Protein AF-A0A925E3S4-F1 (afdb_monomer_lite)

Sequence (94 aa):
VMTLVLAMNEASQTENRSNRAQLPFWLISGGILVGGFGLAGAGLVQTYLERIVGVGYLETQTYIQPLYAVWTLGLAALLLGAAGYALTQVFRRT

Foldseek 3Di:
DVVVVVVVVVVVVVVVVVVLLVQLVCLQVQLCVQLVCLVVVLVVQLCCCCPPVNHDPVVSCVVSVVSVVSNVSSVVSNVVSVVSVVVVVVVVVD

Structure (mmCIF, N/CA/C/O backbone):
data_AF-A0A925E3S4-F1
#
_entry.id   AF-A0A925E3S4-F1
#
loop_
_atom_site.group_PDB
_atom_site.id
_atom_site.type_symbol
_atom_site.label_atom_id
_atom_site.label_alt_id
_atom_site.label_comp_id
_atom_site.label_asym_id
_atom_site.label_entity_id
_atom_site.label_seq_id
_atom_site.pdbx_PDB_ins_code
_atom_site.Cartn_x
_atom_site.Cartn_y
_atom_site.Cartn_z
_atom_site.occupancy
_atom_site.B_iso_or_equiv
_atom_site.auth_seq_id
_atom_site.auth_comp_id
_atom_site.auth_asym_id
_atom_site.auth_atom_id
_atom_site.pdbx_PDB_model_num
ATOM 1 N N . VAL A 1 1 ? 41.283 -13.038 -23.539 1.00 74.75 1 VAL A N 1
ATOM 2 C CA . VAL A 1 1 ? 40.963 -11.855 -22.699 1.00 74.75 1 VAL A CA 1
ATOM 3 C C . VAL A 1 1 ? 39.794 -11.063 -23.281 1.00 74.75 1 VAL A C 1
ATOM 5 O O . VAL A 1 1 ? 38.776 -10.987 -22.615 1.00 74.75 1 VAL A O 1
ATOM 8 N N . MET A 1 2 ? 39.864 -10.582 -24.531 1.00 82.00 2 MET A N 1
ATOM 9 C CA . MET A 1 2 ? 38.762 -9.841 -25.185 1.00 82.00 2 MET A CA 1
ATOM 10 C C . MET A 1 2 ? 37.414 -10.598 -25.203 1.00 82.00 2 MET A C 1
ATOM 12 O O . MET A 1 2 ? 36.386 -10.042 -24.840 1.00 82.00 2 MET A O 1
ATOM 16 N N . THR A 1 3 ? 37.419 -11.888 -25.550 1.00 86.25 3 THR A N 1
ATOM 17 C CA . THR A 1 3 ? 36.218 -12.749 -25.584 1.00 86.25 3 THR A CA 1
ATOM 18 C C . THR A 1 3 ? 35.584 -12.956 -24.209 1.00 86.25 3 THR A C 1
ATOM 20 O O . THR A 1 3 ? 34.366 -13.026 -24.096 1.00 86.25 3 THR A O 1
ATOM 23 N N . LEU A 1 4 ? 36.403 -13.010 -23.155 1.00 84.94 4 LEU A N 1
ATOM 24 C CA . LEU A 1 4 ? 35.934 -13.127 -21.773 1.00 84.94 4 LEU A CA 1
ATOM 25 C C . LEU A 1 4 ? 35.243 -11.831 -21.325 1.00 84.94 4 LEU A C 1
ATOM 27 O O . LEU A 1 4 ? 34.172 -11.880 -20.736 1.00 84.94 4 LEU A O 1
ATOM 31 N N . VAL A 1 5 ? 35.828 -10.675 -21.655 1.00 85.44 5 VAL A N 1
ATOM 32 C CA . VAL A 1 5 ? 35.253 -9.356 -21.341 1.00 85.44 5 VAL A CA 1
ATOM 33 C C . VAL A 1 5 ? 33.901 -9.165 -22.032 1.00 85.44 5 VAL A C 1
ATOM 35 O O . VAL A 1 5 ? 32.960 -8.687 -21.405 1.00 85.44 5 VAL A O 1
ATOM 38 N N . LEU A 1 6 ? 33.778 -9.582 -23.296 1.00 85.38 6 LEU A N 1
ATOM 39 C CA . LEU A 1 6 ? 32.509 -9.528 -24.028 1.00 85.38 6 LEU A CA 1
ATOM 40 C C . LEU A 1 6 ? 31.445 -10.433 -23.395 1.00 85.38 6 LEU A C 1
ATOM 42 O O . LEU A 1 6 ? 30.345 -9.962 -23.120 1.00 85.38 6 LEU A O 1
ATOM 46 N N . ALA A 1 7 ? 31.795 -11.680 -23.069 1.00 84.94 7 ALA A N 1
ATOM 47 C CA . ALA A 1 7 ? 30.877 -12.609 -22.410 1.00 84.94 7 ALA A CA 1
ATOM 48 C C . ALA A 1 7 ? 30.405 -12.094 -21.034 1.00 84.94 7 ALA A C 1
ATOM 50 O O . ALA A 1 7 ? 29.227 -12.199 -20.695 1.00 84.94 7 ALA A O 1
ATOM 51 N N . MET A 1 8 ? 31.300 -11.481 -20.250 1.00 83.56 8 MET A N 1
ATOM 52 C CA . MET A 1 8 ? 30.946 -10.854 -18.969 1.00 83.56 8 MET A CA 1
ATOM 53 C C . MET A 1 8 ? 30.020 -9.642 -19.153 1.00 83.56 8 MET A C 1
ATOM 55 O O . MET A 1 8 ? 29.079 -9.455 -18.380 1.00 83.56 8 MET A O 1
ATOM 59 N N . ASN A 1 9 ? 30.253 -8.832 -20.190 1.00 85.94 9 ASN A N 1
ATOM 60 C CA . ASN A 1 9 ? 29.405 -7.685 -20.505 1.00 85.94 9 ASN A CA 1
ATOM 61 C C . ASN A 1 9 ? 27.986 -8.134 -20.899 1.00 85.94 9 ASN A C 1
ATOM 63 O O . ASN A 1 9 ? 27.008 -7.608 -20.372 1.00 85.94 9 ASN A O 1
ATOM 67 N N . GLU A 1 10 ? 27.859 -9.157 -21.747 1.00 83.69 10 GLU A N 1
ATOM 68 C CA . GLU A 1 10 ? 26.566 -9.724 -22.155 1.00 83.69 10 GLU A CA 1
ATOM 69 C C . GLU A 1 10 ? 25.779 -10.320 -20.977 1.00 83.69 10 GLU A C 1
ATOM 71 O O . GLU A 1 10 ? 24.571 -10.086 -20.856 1.00 83.69 10 GLU A O 1
ATOM 76 N N . ALA A 1 11 ? 26.456 -11.025 -20.066 1.00 80.00 11 ALA A N 1
ATOM 77 C CA . ALA A 1 11 ? 25.834 -11.565 -18.858 1.00 80.00 11 ALA A CA 1
ATOM 78 C C . ALA A 1 11 ? 25.251 -10.448 -17.969 1.00 80.00 11 ALA A C 1
ATOM 80 O O . ALA A 1 11 ? 24.076 -10.499 -17.600 1.00 80.00 11 ALA A O 1
ATOM 81 N N . SER A 1 12 ? 26.029 -9.390 -17.707 1.00 79.06 12 SER A N 1
ATOM 82 C CA . SER A 1 12 ? 25.578 -8.257 -16.883 1.00 79.06 12 SER A CA 1
ATOM 83 C C . SER A 1 12 ? 24.432 -7.459 -17.522 1.00 79.06 12 SER A C 1
ATOM 85 O O . SER A 1 12 ? 23.517 -6.996 -16.837 1.00 79.06 12 SER A O 1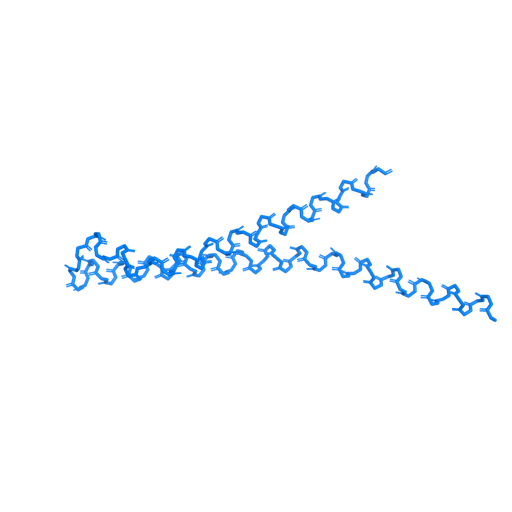
ATOM 87 N N . GLN A 1 13 ? 24.438 -7.311 -18.849 1.00 75.62 13 GLN A N 1
ATOM 88 C CA . GLN A 1 13 ? 23.357 -6.672 -19.604 1.00 75.62 13 GLN A CA 1
ATOM 89 C C . GLN A 1 13 ? 22.058 -7.481 -19.495 1.00 75.62 13 GLN A C 1
ATOM 91 O O . GLN A 1 13 ? 20.982 -6.910 -19.307 1.00 75.62 13 GLN A O 1
ATOM 96 N N . THR A 1 14 ? 22.159 -8.809 -19.572 1.00 72.19 14 THR A N 1
ATOM 97 C CA . THR A 1 14 ? 21.014 -9.725 -19.491 1.00 72.19 14 THR A CA 1
ATOM 98 C C . THR A 1 14 ? 20.376 -9.702 -18.103 1.00 72.19 14 THR A C 1
ATOM 100 O O . THR A 1 14 ? 19.156 -9.557 -17.986 1.00 72.19 14 THR A O 1
ATOM 103 N N . GLU A 1 15 ? 21.194 -9.745 -17.051 1.00 73.81 15 GLU A N 1
ATOM 104 C CA . GLU A 1 15 ? 20.748 -9.627 -15.660 1.00 73.81 15 GLU A CA 1
ATOM 105 C C . GLU A 1 15 ? 20.038 -8.289 -15.403 1.00 73.81 15 GLU A C 1
ATOM 107 O O . GLU A 1 15 ? 18.908 -8.253 -14.909 1.00 73.81 15 GLU A O 1
ATOM 112 N N . ASN A 1 16 ? 20.641 -7.179 -15.842 1.00 72.50 16 ASN A N 1
ATOM 113 C CA . ASN A 1 16 ? 20.044 -5.849 -15.724 1.00 72.50 16 ASN A CA 1
ATOM 114 C C . ASN A 1 16 ? 18.694 -5.742 -16.443 1.00 72.50 16 ASN A C 1
ATOM 116 O O . ASN A 1 16 ? 17.769 -5.085 -15.957 1.00 72.50 16 ASN A O 1
ATOM 120 N N . ARG A 1 17 ? 18.554 -6.387 -17.605 1.00 69.81 17 ARG A N 1
ATOM 121 C CA . ARG A 1 17 ? 17.309 -6.382 -18.382 1.00 69.81 17 ARG A CA 1
ATOM 122 C C . ARG A 1 17 ? 16.205 -7.182 -17.687 1.00 69.81 17 ARG A C 1
ATOM 124 O O . ARG A 1 17 ? 15.059 -6.733 -17.691 1.00 69.81 17 ARG A O 1
ATOM 131 N N . SER A 1 18 ? 16.556 -8.312 -17.070 1.00 72.25 18 SER A N 1
ATOM 132 C CA . SER A 1 18 ? 15.641 -9.135 -16.270 1.00 72.25 18 SER A CA 1
ATOM 133 C C . SER A 1 18 ? 15.158 -8.386 -15.023 1.00 72.25 18 SER A C 1
ATOM 135 O O . SER A 1 18 ? 13.952 -8.220 -14.831 1.00 72.25 18 SER A O 1
ATOM 137 N N . ASN A 1 19 ? 16.079 -7.823 -14.233 1.00 71.88 19 ASN A N 1
ATOM 138 C CA . ASN A 1 19 ? 15.745 -7.106 -12.996 1.00 71.88 19 ASN A CA 1
ATOM 139 C C . ASN A 1 19 ? 14.834 -5.892 -13.243 1.00 71.88 19 ASN A C 1
ATOM 141 O O . ASN A 1 19 ? 13.886 -5.654 -12.492 1.00 71.88 19 ASN A O 1
ATOM 145 N N . ARG A 1 20 ? 15.053 -5.153 -14.341 1.00 74.19 20 ARG A N 1
ATOM 146 C CA . ARG A 1 20 ? 14.211 -4.002 -14.719 1.00 74.19 20 ARG A CA 1
ATOM 147 C C . ARG A 1 20 ? 12.773 -4.378 -15.076 1.00 74.19 20 ARG A C 1
ATOM 149 O O . ARG A 1 20 ? 11.892 -3.540 -14.927 1.00 74.19 20 ARG A O 1
ATOM 156 N N . ALA A 1 21 ? 12.525 -5.595 -15.559 1.00 73.75 21 ALA A N 1
ATOM 157 C CA . ALA A 1 21 ? 11.177 -6.065 -15.882 1.00 73.75 21 ALA A CA 1
ATOM 158 C C . ALA A 1 21 ? 10.463 -6.688 -14.670 1.00 73.75 21 ALA A C 1
ATOM 160 O O . ALA A 1 21 ? 9.241 -6.595 -14.563 1.00 73.75 21 ALA A O 1
ATOM 161 N N . GLN A 1 22 ? 11.217 -7.284 -13.743 1.00 87.62 2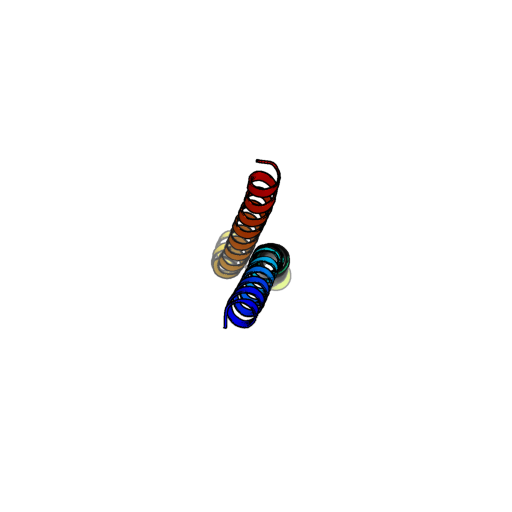2 GLN A N 1
ATOM 162 C CA . GLN A 1 22 ? 10.668 -7.919 -12.544 1.00 87.62 22 GLN A CA 1
ATOM 163 C C . GLN A 1 22 ? 10.168 -6.898 -11.514 1.00 87.62 22 GLN A C 1
ATOM 165 O O . GLN A 1 22 ? 9.102 -7.095 -10.935 1.00 87.62 22 GLN A O 1
ATOM 170 N N . LEU A 1 23 ? 10.888 -5.789 -11.306 1.00 91.44 23 LEU A N 1
ATOM 171 C CA . LEU A 1 23 ? 10.509 -4.789 -10.300 1.00 91.44 23 LEU A CA 1
ATOM 172 C C . LEU A 1 23 ? 9.113 -4.165 -10.550 1.00 91.44 23 LEU A C 1
ATOM 174 O O . LEU A 1 23 ? 8.301 -4.179 -9.624 1.00 91.44 23 LEU A O 1
ATOM 178 N N . PRO A 1 24 ? 8.766 -3.681 -11.763 1.00 93.88 24 PRO A N 1
ATOM 179 C CA . PRO A 1 24 ? 7.420 -3.178 -12.048 1.00 93.88 24 PRO A CA 1
ATOM 180 C C . PRO A 1 24 ? 6.326 -4.229 -11.842 1.00 93.88 24 PRO A C 1
ATOM 182 O O . PRO A 1 24 ? 5.272 -3.916 -11.296 1.00 93.88 24 PRO A O 1
ATOM 185 N N . PHE A 1 25 ? 6.582 -5.482 -12.234 1.00 94.50 25 PHE A N 1
ATOM 186 C CA . PHE A 1 25 ? 5.638 -6.582 -12.040 1.00 94.50 25 PHE A CA 1
ATOM 187 C C . PHE A 1 25 ? 5.318 -6.803 -10.555 1.00 94.50 25 PHE A C 1
ATOM 189 O O . PHE A 1 25 ? 4.143 -6.872 -10.182 1.00 94.50 25 PHE A O 1
ATOM 196 N N . TRP A 1 26 ? 6.344 -6.869 -9.703 1.00 96.50 26 TRP A N 1
ATOM 197 C CA . TRP A 1 26 ? 6.167 -7.086 -8.266 1.00 96.50 26 TRP A CA 1
ATOM 198 C C . TRP A 1 26 ? 5.495 -5.905 -7.569 1.00 96.50 26 TRP A C 1
ATOM 200 O O . TRP A 1 26 ? 4.647 -6.112 -6.706 1.00 96.50 26 TRP A O 1
ATOM 210 N N . LEU A 1 27 ? 5.809 -4.674 -7.974 1.00 97.50 27 LEU A N 1
ATOM 211 C CA . LEU A 1 27 ? 5.161 -3.476 -7.439 1.00 97.50 27 LEU A CA 1
ATOM 212 C C . LEU A 1 27 ? 3.671 -3.408 -7.798 1.00 97.50 27 LEU A C 1
ATOM 214 O O . LEU A 1 27 ? 2.851 -3.108 -6.935 1.00 97.50 27 LEU A O 1
ATOM 218 N N . ILE A 1 28 ? 3.306 -3.732 -9.043 1.00 98.06 28 ILE A N 1
ATOM 219 C CA . ILE A 1 28 ? 1.903 -3.738 -9.482 1.00 98.06 28 ILE A CA 1
ATOM 220 C C . ILE A 1 28 ? 1.123 -4.851 -8.777 1.00 98.06 28 ILE A C 1
ATOM 222 O O . ILE A 1 28 ? 0.116 -4.580 -8.127 1.00 98.06 28 ILE A O 1
ATOM 226 N N . SER A 1 29 ? 1.579 -6.101 -8.894 1.00 97.94 29 SER A N 1
ATOM 227 C CA . SER A 1 29 ? 0.870 -7.256 -8.326 1.00 97.94 29 SER A CA 1
ATOM 228 C C . SER A 1 29 ? 0.816 -7.198 -6.798 1.00 97.94 29 SER A C 1
ATOM 230 O O . SER A 1 29 ? -0.256 -7.359 -6.214 1.00 97.94 29 SER A O 1
ATOM 232 N N . GLY A 1 30 ? 1.939 -6.880 -6.152 1.00 97.94 30 GLY A N 1
ATOM 233 C CA . GLY A 1 30 ? 2.011 -6.671 -4.710 1.00 97.94 30 GLY A CA 1
ATOM 234 C C . GLY A 1 30 ? 1.132 -5.508 -4.256 1.00 97.94 30 GLY A C 1
ATOM 235 O O . GLY A 1 30 ? 0.386 -5.654 -3.292 1.00 97.94 30 GLY A O 1
ATOM 236 N N . GLY A 1 31 ? 1.147 -4.387 -4.982 1.00 98.44 31 GLY A N 1
ATOM 237 C CA . GLY A 1 31 ? 0.308 -3.228 -4.687 1.00 98.44 31 GLY A CA 1
ATOM 238 C C . GLY A 1 31 ? -1.190 -3.530 -4.754 1.00 98.44 31 GLY A C 1
ATOM 239 O O . GLY A 1 31 ? -1.928 -3.164 -3.840 1.00 98.44 31 GLY A O 1
ATOM 240 N N . ILE A 1 32 ? -1.637 -4.264 -5.780 1.00 98.56 32 ILE A N 1
ATOM 241 C CA . ILE A 1 32 ? -3.034 -4.714 -5.908 1.00 98.56 32 ILE A CA 1
ATOM 242 C C . ILE A 1 32 ? -3.420 -5.633 -4.748 1.00 98.56 32 ILE A C 1
ATOM 244 O O . ILE A 1 32 ? -4.474 -5.436 -4.148 1.00 98.56 32 ILE A O 1
ATOM 248 N N . LEU A 1 33 ? -2.588 -6.627 -4.425 1.00 98.56 33 LEU A N 1
ATOM 249 C CA . LEU A 1 33 ? -2.896 -7.593 -3.370 1.00 98.56 33 LEU A CA 1
ATOM 250 C C . LEU A 1 33 ? -2.933 -6.928 -1.991 1.00 98.56 33 LEU A C 1
ATOM 252 O O . LEU A 1 33 ? -3.926 -7.055 -1.282 1.00 98.56 33 LEU A O 1
ATOM 256 N N . VAL A 1 34 ? -1.890 -6.177 -1.626 1.00 98.31 34 VAL A N 1
ATOM 257 C CA . VAL A 1 34 ? -1.817 -5.458 -0.343 1.00 98.31 34 VAL A CA 1
ATOM 258 C C . VAL A 1 34 ? -2.940 -4.429 -0.240 1.00 98.31 34 VAL A C 1
ATOM 260 O O . VAL A 1 34 ? -3.628 -4.365 0.779 1.00 98.31 34 VAL A O 1
ATOM 263 N N . GLY A 1 35 ? -3.169 -3.672 -1.315 1.00 98.56 35 GLY A N 1
ATOM 264 C CA . GLY A 1 35 ? -4.254 -2.703 -1.405 1.00 98.56 35 GLY A CA 1
ATOM 265 C C . GLY A 1 35 ? -5.619 -3.357 -1.190 1.00 98.56 35 GLY A C 1
ATOM 266 O O . GLY A 1 35 ? -6.393 -2.943 -0.326 1.00 98.56 35 GLY A O 1
ATOM 267 N N . GLY A 1 36 ? -5.885 -4.421 -1.946 1.00 98.50 36 GLY A N 1
ATOM 268 C CA . GLY A 1 36 ? -7.124 -5.187 -1.890 1.00 98.50 36 GLY A CA 1
ATOM 269 C C . GLY A 1 36 ? -7.381 -5.797 -0.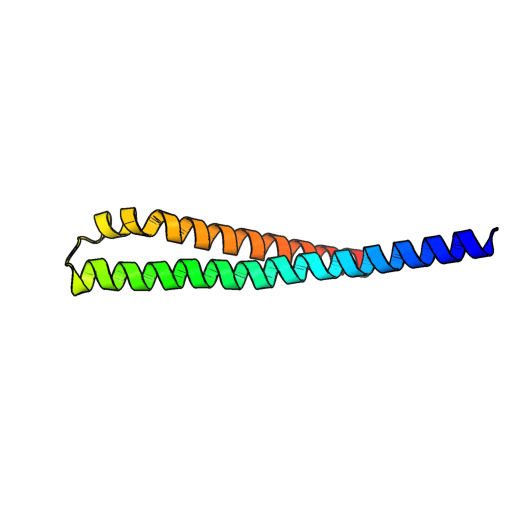515 1.00 98.50 36 GLY A C 1
ATOM 270 O O . GLY A 1 36 ? -8.481 -5.648 0.008 1.00 98.50 36 GLY A O 1
ATOM 271 N N . PHE A 1 37 ? -6.374 -6.416 0.110 1.00 98.31 37 PHE A N 1
ATOM 272 C CA . PHE A 1 37 ? -6.510 -6.963 1.462 1.00 98.31 37 PHE A CA 1
ATOM 273 C C . PHE A 1 37 ? -6.739 -5.878 2.516 1.00 98.31 37 PHE A C 1
ATOM 275 O O . PHE A 1 37 ? -7.563 -6.080 3.406 1.00 98.31 37 PHE A O 1
ATOM 282 N N . GLY A 1 38 ? -6.074 -4.722 2.403 1.00 98.44 38 GLY A N 1
ATOM 283 C CA . GLY A 1 38 ? -6.316 -3.582 3.289 1.00 98.44 38 GLY A CA 1
ATOM 284 C C . GLY A 1 38 ? -7.772 -3.117 3.234 1.00 98.44 38 GLY A C 1
ATOM 285 O O . GLY A 1 38 ? -8.429 -2.999 4.267 1.00 98.44 38 GLY A O 1
ATOM 286 N N . LEU A 1 39 ? -8.313 -2.937 2.026 1.00 98.38 39 LEU A N 1
ATOM 287 C CA . LEU A 1 39 ? -9.690 -2.472 1.843 1.00 98.38 39 LEU A CA 1
ATOM 288 C C . LEU A 1 39 ? -10.735 -3.539 2.206 1.00 98.38 39 LEU A C 1
ATOM 290 O O . LEU A 1 39 ? -11.731 -3.229 2.858 1.00 98.38 39 LEU A O 1
ATOM 294 N N . ALA A 1 40 ? -10.505 -4.799 1.831 1.00 98.56 40 ALA A N 1
ATOM 295 C CA . ALA A 1 40 ? -11.380 -5.909 2.202 1.00 98.56 40 ALA A CA 1
ATOM 296 C C . ALA A 1 40 ? -11.421 -6.100 3.726 1.00 98.56 40 ALA A C 1
ATOM 2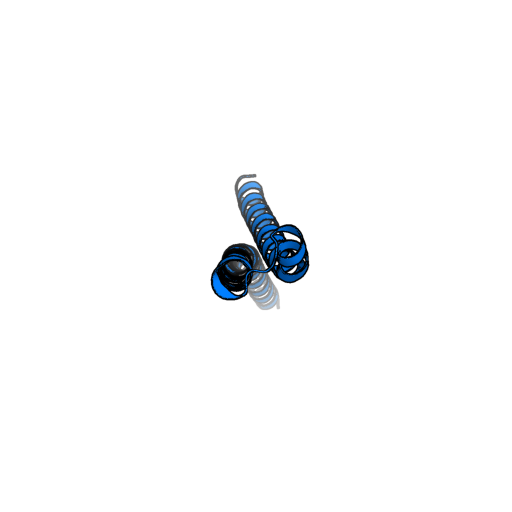98 O O . ALA A 1 40 ? -12.497 -6.250 4.304 1.00 98.56 40 ALA A O 1
ATOM 299 N N . GLY A 1 41 ? -10.260 -6.025 4.386 1.00 98.44 41 GLY A N 1
ATOM 300 C CA . GLY A 1 41 ? -10.158 -6.048 5.841 1.00 98.44 41 GLY A CA 1
ATOM 301 C C . GLY A 1 41 ? -10.928 -4.898 6.488 1.00 98.44 41 GLY A C 1
ATOM 302 O O . GLY A 1 41 ? -11.680 -5.132 7.431 1.00 98.44 41 GLY A O 1
ATOM 303 N N . ALA A 1 42 ? -10.807 -3.677 5.953 1.00 98.44 42 ALA A N 1
ATOM 304 C CA . ALA A 1 42 ? -11.549 -2.519 6.452 1.00 98.44 42 ALA A CA 1
ATOM 305 C C . ALA A 1 42 ? -13.066 -2.744 6.377 1.00 98.44 42 ALA A C 1
ATOM 307 O O . ALA A 1 42 ? -13.761 -2.514 7.362 1.00 98.44 42 ALA A O 1
ATOM 308 N N . GLY A 1 43 ? -13.574 -3.276 5.260 1.00 98.44 43 GLY A N 1
ATOM 309 C CA . GLY A 1 43 ? -14.999 -3.581 5.101 1.00 98.44 43 GLY A CA 1
ATOM 310 C C . GLY A 1 43 ? -15.508 -4.669 6.056 1.00 98.44 43 GLY A C 1
ATOM 311 O O . GLY A 1 43 ? -16.609 -4.548 6.602 1.00 98.44 43 GLY A O 1
ATOM 312 N N . LEU A 1 44 ? -14.706 -5.710 6.307 1.00 98.56 44 LEU A N 1
ATOM 313 C CA . LEU A 1 44 ? -15.043 -6.760 7.275 1.00 98.56 44 LEU A CA 1
ATOM 314 C C . LEU A 1 44 ? -15.113 -6.207 8.700 1.00 98.56 44 LEU A C 1
ATOM 316 O O . LEU A 1 44 ? -16.107 -6.426 9.395 1.00 98.56 44 LEU A O 1
ATOM 320 N N . VAL A 1 45 ? -14.086 -5.462 9.120 1.00 98.44 45 VAL A N 1
ATOM 321 C CA . VAL A 1 45 ? -14.034 -4.850 10.454 1.00 98.44 45 VAL A CA 1
ATOM 322 C C . VAL A 1 45 ? -15.160 -3.833 10.621 1.00 98.44 45 VAL A C 1
ATOM 324 O O . VAL A 1 45 ? -15.839 -3.852 11.643 1.00 98.44 45 VAL A O 1
ATOM 327 N N . GLN A 1 46 ? -15.424 -3.007 9.608 1.00 98.50 46 GLN A N 1
ATOM 328 C CA . GLN A 1 46 ? -16.523 -2.048 9.635 1.00 98.50 46 GLN A CA 1
ATOM 329 C C . GLN A 1 46 ? -17.879 -2.746 9.788 1.00 98.50 46 GLN A C 1
ATOM 331 O O . GLN A 1 46 ? -18.677 -2.362 10.638 1.00 98.50 46 GLN A O 1
ATOM 336 N N . THR A 1 47 ? -18.126 -3.807 9.016 1.00 98.56 47 THR A N 1
ATOM 337 C CA . THR A 1 47 ? -19.371 -4.583 9.120 1.00 98.56 47 THR A CA 1
ATOM 338 C C . THR A 1 47 ? -19.523 -5.184 10.514 1.00 98.56 47 THR A C 1
ATOM 340 O O . THR A 1 47 ? -20.594 -5.091 11.108 1.00 98.56 47 THR A O 1
ATOM 343 N N . TYR A 1 48 ? -18.456 -5.764 11.065 1.00 98.44 48 TYR A N 1
ATOM 344 C CA . TYR A 1 48 ? -18.473 -6.330 12.410 1.00 98.44 48 TYR A CA 1
ATOM 345 C C . TYR A 1 48 ? -18.772 -5.264 13.476 1.00 98.44 48 TYR A C 1
ATOM 347 O O . TYR A 1 48 ? -19.693 -5.426 14.277 1.00 98.44 48 TYR A O 1
ATOM 355 N N . LEU A 1 49 ? -18.038 -4.150 13.464 1.00 98.44 49 LEU A N 1
ATOM 356 C CA . LEU A 1 49 ? -18.174 -3.100 14.469 1.00 98.44 49 LEU A CA 1
ATOM 357 C C . LEU A 1 49 ? -19.530 -2.391 14.382 1.00 98.44 49 LEU A C 1
ATOM 359 O O . LEU A 1 49 ? -20.207 -2.271 15.398 1.00 98.44 49 LEU A O 1
ATOM 363 N N . GLU A 1 50 ? -19.982 -1.999 13.192 1.00 98.31 50 GLU A N 1
ATOM 364 C CA . GLU A 1 50 ? -21.233 -1.244 13.038 1.00 98.31 50 GLU A CA 1
ATOM 365 C C . GLU A 1 50 ? -22.484 -2.128 13.115 1.00 98.31 50 GLU A C 1
ATOM 367 O O . GLU A 1 50 ? -23.509 -1.694 13.640 1.00 98.31 50 GLU A O 1
ATOM 372 N N . ARG A 1 51 ? -22.448 -3.354 12.571 1.00 97.62 51 ARG A N 1
ATOM 373 C CA . ARG A 1 51 ? -23.652 -4.203 12.451 1.00 97.62 51 ARG A CA 1
ATOM 374 C C . ARG A 1 51 ? -23.795 -5.237 13.552 1.00 97.62 51 ARG A C 1
ATOM 376 O O . ARG A 1 51 ? -24.924 -5.612 13.848 1.00 97.62 51 ARG A O 1
ATOM 383 N N . ILE A 1 52 ? -22.691 -5.710 14.127 1.00 97.75 52 ILE A N 1
ATOM 384 C CA . ILE A 1 52 ? -22.724 -6.758 15.157 1.00 97.75 52 ILE A CA 1
ATOM 385 C C . ILE A 1 52 ? -22.526 -6.145 16.539 1.00 97.75 52 ILE A C 1
ATOM 387 O O . ILE A 1 52 ? -23.315 -6.409 17.440 1.00 97.75 52 ILE A O 1
ATOM 391 N N . VAL A 1 53 ? -21.501 -5.306 16.701 1.00 97.62 53 VAL A N 1
ATOM 392 C CA . VAL A 1 53 ? -21.193 -4.674 17.996 1.00 97.62 53 VAL A CA 1
ATOM 393 C C . VAL A 1 53 ? -22.028 -3.407 18.227 1.00 97.62 53 VAL A C 1
ATOM 395 O O . VAL A 1 53 ? -22.338 -3.082 19.369 1.00 97.62 53 VAL A O 1
ATOM 398 N N . GLY A 1 54 ? -22.434 -2.715 17.160 1.00 97.25 54 GLY A N 1
ATOM 399 C CA . GLY A 1 54 ? -23.215 -1.477 17.240 1.00 97.25 54 GLY A CA 1
ATOM 400 C C . GLY A 1 54 ? -22.377 -0.227 17.529 1.00 97.25 54 GLY A C 1
ATOM 401 O O . GLY A 1 54 ? -22.908 0.763 18.029 1.00 97.25 54 GLY A O 1
ATOM 402 N N . VAL A 1 55 ? -21.075 -0.260 17.230 1.00 98.12 55 VAL A N 1
ATOM 403 C CA . VAL A 1 55 ? -20.178 0.899 17.334 1.00 98.12 55 VAL A CA 1
ATOM 404 C C . VAL A 1 55 ? -20.588 1.956 16.310 1.00 98.12 55 VAL A C 1
ATOM 406 O O . VAL A 1 55 ? -20.929 1.643 15.167 1.00 98.12 55 VAL A O 1
ATOM 409 N N . GLY A 1 56 ? -20.545 3.227 16.710 1.00 98.06 56 GLY A N 1
ATOM 410 C CA . GLY A 1 56 ? -20.868 4.338 15.821 1.00 98.06 56 GLY A CA 1
ATOM 411 C C . GLY A 1 56 ? -19.908 4.434 14.630 1.00 98.06 56 GLY A C 1
ATOM 412 O O . GLY A 1 56 ? -18.743 4.042 14.710 1.00 98.06 56 GLY A O 1
ATOM 413 N N . TYR A 1 57 ? -20.385 5.014 13.526 1.00 96.88 57 TYR A N 1
ATOM 414 C CA . TYR A 1 57 ? -19.597 5.164 12.297 1.00 96.88 57 TYR A CA 1
ATOM 415 C C . TYR A 1 57 ? -18.261 5.882 12.539 1.00 96.88 57 TYR A C 1
ATOM 417 O O . TYR A 1 57 ? -17.212 5.365 12.174 1.00 96.88 57 TYR A O 1
ATOM 425 N N . LEU A 1 58 ? -18.273 7.053 13.191 1.00 98.06 58 LEU A N 1
ATOM 426 C CA . LEU A 1 58 ? -17.057 7.859 13.380 1.00 98.06 58 LEU A CA 1
ATOM 427 C C . LEU A 1 58 ? -15.988 7.131 14.204 1.00 98.06 58 LEU A C 1
ATOM 429 O O . LEU A 1 58 ? -14.809 7.196 13.871 1.00 98.06 58 LEU A O 1
ATOM 433 N N . GLU A 1 59 ? -16.407 6.410 15.239 1.00 98.19 59 GLU A N 1
ATOM 434 C CA . GLU A 1 59 ? -15.511 5.623 16.084 1.00 98.19 59 GLU A CA 1
ATOM 435 C C . GLU A 1 59 ? -14.967 4.402 15.326 1.00 98.19 59 GLU A C 1
ATOM 4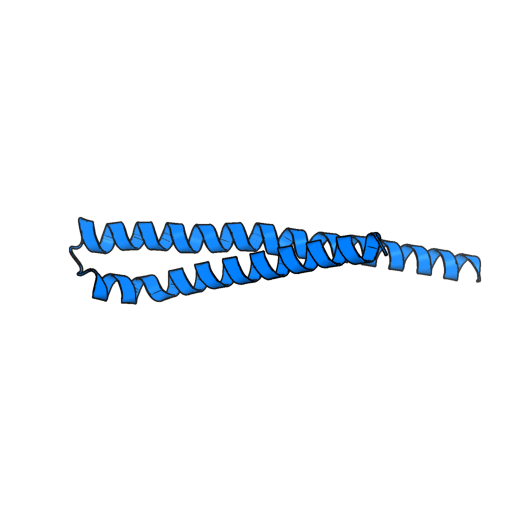37 O O . GLU A 1 59 ? -13.765 4.136 15.338 1.00 98.19 59 GLU A O 1
ATOM 442 N N . THR A 1 60 ? -15.821 3.729 14.548 1.00 98.38 60 THR A N 1
ATOM 443 C CA . THR A 1 60 ? -15.405 2.653 13.638 1.00 98.38 60 THR A CA 1
ATOM 444 C C . THR A 1 60 ? -14.356 3.133 12.632 1.00 98.38 60 THR A C 1
ATOM 446 O O . THR A 1 60 ? -13.357 2.443 12.424 1.00 98.38 60 THR A O 1
ATOM 449 N N . GLN A 1 61 ? -14.525 4.331 12.055 1.00 97.88 61 GLN A N 1
ATOM 450 C CA . GLN A 1 61 ? -13.552 4.924 11.129 1.00 97.88 61 GLN A CA 1
ATOM 451 C C . GLN A 1 61 ? -12.175 5.130 11.781 1.00 97.88 61 GLN A C 1
ATOM 453 O O . GLN A 1 61 ? -11.154 4.890 11.136 1.00 97.88 61 GLN A O 1
ATOM 458 N N . THR A 1 62 ? -12.125 5.507 13.064 1.00 98.12 62 THR A N 1
ATOM 459 C CA . THR A 1 62 ? -10.864 5.600 13.816 1.00 98.12 62 THR A CA 1
ATOM 460 C C . THR A 1 62 ? -10.182 4.237 13.946 1.00 98.12 62 THR A C 1
ATOM 462 O O . THR A 1 62 ? -8.971 4.138 13.752 1.00 98.12 62 THR A O 1
ATOM 465 N N . TYR A 1 63 ? -10.940 3.167 14.202 1.00 97.56 63 TYR A N 1
ATOM 466 C CA . TYR A 1 63 ? -10.376 1.819 14.325 1.00 97.56 63 TYR A CA 1
ATOM 467 C C . TYR A 1 63 ? -9.859 1.241 13.004 1.00 97.56 63 TYR A C 1
ATOM 469 O O . TYR A 1 63 ? -8.847 0.541 13.006 1.00 97.56 63 TYR A O 1
ATOM 477 N N . ILE A 1 64 ? -10.514 1.527 11.876 1.00 98.25 64 ILE A N 1
ATOM 478 C CA . ILE A 1 64 ? -10.101 1.003 10.561 1.00 98.25 64 ILE A CA 1
ATOM 479 C C . ILE A 1 64 ? -9.051 1.873 9.856 1.00 98.25 64 ILE A C 1
ATOM 481 O O . ILE A 1 64 ? -8.512 1.462 8.828 1.00 98.25 64 ILE A O 1
ATOM 485 N N . GLN A 1 65 ? -8.698 3.039 10.405 1.00 98.12 65 GLN A N 1
ATOM 486 C CA . GLN A 1 65 ? -7.685 3.938 9.839 1.00 98.12 65 GLN A CA 1
ATOM 487 C C . GLN A 1 65 ? -6.347 3.245 9.487 1.00 98.12 65 GLN A C 1
ATOM 489 O O . GLN A 1 65 ? -5.811 3.519 8.407 1.00 98.12 65 GLN A O 1
ATOM 494 N N . PRO A 1 66 ? -5.808 2.303 10.292 1.00 98.19 66 PRO A N 1
ATOM 495 C CA . PRO A 1 66 ? -4.603 1.559 9.920 1.00 98.19 66 PRO A CA 1
ATOM 496 C C . PRO A 1 66 ? -4.783 0.709 8.652 1.00 98.19 66 PRO A C 1
ATOM 498 O O . PRO A 1 66 ? -3.856 0.583 7.855 1.00 98.19 66 PRO A O 1
ATOM 501 N N . LEU A 1 67 ? -5.979 0.160 8.419 1.00 98.38 67 LEU A N 1
ATOM 502 C CA . LEU A 1 67 ? -6.285 -0.635 7.225 1.00 98.38 67 LEU A CA 1
ATOM 503 C C . LEU A 1 67 ? -6.353 0.246 5.972 1.00 98.38 67 LEU A C 1
ATOM 505 O O . LEU A 1 67 ? -5.874 -0.161 4.912 1.00 98.38 67 LEU A O 1
ATOM 509 N N . TYR A 1 68 ? -6.834 1.487 6.097 1.00 98.25 68 TYR A N 1
ATOM 510 C CA . TYR A 1 68 ? -6.723 2.468 5.015 1.00 98.25 68 TYR A CA 1
ATOM 511 C C . TYR A 1 68 ? -5.279 2.879 4.728 1.00 98.25 68 TYR A C 1
ATOM 513 O O . TYR A 1 68 ? -4.939 3.113 3.567 1.00 98.25 68 TYR A O 1
ATOM 521 N N . ALA A 1 69 ? -4.406 2.926 5.738 1.00 98.31 69 ALA A N 1
ATOM 522 C CA . ALA A 1 69 ? -2.982 3.158 5.509 1.00 98.31 69 ALA A CA 1
ATOM 523 C C . ALA A 1 69 ? -2.365 2.015 4.682 1.00 98.31 69 ALA A C 1
ATOM 525 O O . ALA A 1 69 ? -1.682 2.280 3.694 1.00 98.31 69 ALA A O 1
ATOM 526 N N . VAL A 1 70 ? -2.679 0.754 5.009 1.00 98.44 70 VAL A N 1
ATOM 527 C CA . VAL A 1 70 ? -2.257 -0.419 4.216 1.00 98.44 70 VAL A CA 1
ATOM 528 C C . VAL A 1 70 ? -2.794 -0.343 2.785 1.00 98.44 70 VAL A C 1
ATOM 530 O O . VAL A 1 70 ? -2.032 -0.523 1.834 1.00 98.44 70 VAL A O 1
ATOM 533 N N . TRP A 1 71 ? -4.078 -0.012 2.618 1.00 98.56 71 TRP A N 1
ATOM 534 C CA . TRP A 1 71 ? -4.681 0.183 1.298 1.00 98.56 71 TRP A CA 1
ATOM 535 C C . TRP A 1 71 ? -3.944 1.252 0.478 1.00 98.56 71 TRP A C 1
ATOM 537 O O . TRP A 1 71 ? -3.570 1.014 -0.672 1.00 98.56 71 TRP A O 1
ATOM 547 N N . THR A 1 72 ? -3.666 2.401 1.097 1.00 98.31 72 THR A N 1
ATOM 548 C CA . THR A 1 72 ? -2.977 3.533 0.463 1.00 98.31 72 THR A CA 1
ATOM 549 C C . THR A 1 72 ? -1.545 3.174 0.067 1.00 98.31 72 THR A C 1
ATOM 551 O O . THR A 1 72 ? -1.105 3.523 -1.028 1.00 98.31 72 THR A O 1
ATOM 554 N N . LEU A 1 73 ? -0.819 2.432 0.910 1.00 98.44 73 LEU A N 1
ATOM 555 C CA . LEU A 1 73 ? 0.521 1.933 0.582 1.00 98.44 73 LEU A CA 1
ATOM 556 C C . LEU A 1 73 ? 0.488 0.961 -0.604 1.00 98.44 73 LEU A C 1
ATOM 558 O O . LEU A 1 73 ? 1.344 1.044 -1.486 1.00 98.44 73 LEU A O 1
ATOM 562 N N . GLY A 1 74 ? -0.521 0.088 -0.666 1.00 98.50 74 GLY A N 1
ATOM 563 C CA . GLY A 1 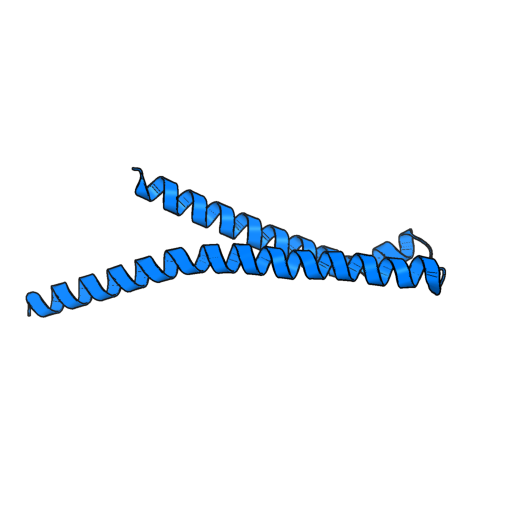74 ? -0.748 -0.788 -1.816 1.00 98.50 74 GLY A CA 1
ATOM 564 C C . GLY A 1 74 ? -0.974 -0.002 -3.111 1.00 98.50 74 GLY A C 1
ATOM 565 O O . GLY A 1 74 ? -0.330 -0.275 -4.125 1.00 98.50 74 GLY A O 1
ATOM 566 N N . LEU A 1 75 ? -1.813 1.038 -3.069 1.00 98.50 75 LEU A N 1
ATOM 567 C CA . LEU A 1 75 ? -2.030 1.927 -4.215 1.00 98.50 75 LEU A CA 1
ATOM 568 C C . LEU A 1 75 ? -0.762 2.681 -4.629 1.00 98.50 75 LEU A C 1
ATOM 570 O O . LEU A 1 75 ? -0.486 2.800 -5.822 1.00 98.50 75 LEU A O 1
ATOM 574 N N . ALA A 1 76 ? 0.030 3.160 -3.670 1.00 98.56 76 ALA A N 1
ATOM 575 C CA . ALA A 1 76 ? 1.297 3.820 -3.962 1.00 98.56 76 ALA A CA 1
ATOM 576 C C . ALA A 1 76 ? 2.273 2.865 -4.669 1.00 98.56 76 ALA A C 1
ATOM 578 O O . ALA A 1 76 ? 2.850 3.228 -5.695 1.00 98.56 76 ALA A O 1
ATOM 579 N N . ALA A 1 77 ? 2.411 1.628 -4.181 1.00 98.44 77 ALA A N 1
ATOM 580 C CA . ALA A 1 77 ? 3.232 0.606 -4.828 1.00 98.44 77 ALA A CA 1
ATOM 581 C C . ALA A 1 77 ? 2.744 0.302 -6.255 1.00 98.44 77 ALA A C 1
ATOM 583 O O . ALA A 1 77 ? 3.549 0.275 -7.186 1.00 98.44 77 ALA A O 1
ATOM 584 N N . LEU A 1 78 ? 1.428 0.168 -6.446 1.00 98.31 78 LEU A N 1
ATOM 585 C CA . LEU A 1 78 ? 0.817 -0.036 -7.759 1.00 98.31 78 LEU A CA 1
ATOM 586 C C . LEU A 1 78 ? 1.169 1.102 -8.723 1.00 98.31 78 LEU A C 1
ATOM 588 O O . LEU A 1 78 ? 1.630 0.839 -9.835 1.00 98.31 78 LEU A O 1
ATOM 592 N N . LEU A 1 79 ? 0.993 2.356 -8.298 1.00 98.31 79 LEU A N 1
ATOM 593 C CA . LEU A 1 79 ? 1.292 3.535 -9.115 1.00 98.31 79 LEU A CA 1
ATOM 594 C C . LEU A 1 79 ? 2.775 3.610 -9.487 1.00 98.31 79 LEU A C 1
ATOM 596 O O . LEU A 1 79 ? 3.101 3.858 -10.648 1.00 98.31 79 LEU A O 1
ATOM 600 N N . LEU A 1 80 ? 3.673 3.346 -8.534 1.00 97.69 80 LEU A N 1
ATOM 601 C CA . LEU A 1 80 ? 5.115 3.309 -8.787 1.00 97.69 80 LEU A CA 1
ATOM 602 C C . LEU A 1 80 ? 5.487 2.202 -9.781 1.00 97.69 80 LEU A C 1
ATOM 604 O O . LEU A 1 80 ? 6.273 2.435 -10.700 1.00 97.69 80 LEU A O 1
ATOM 608 N N . GLY A 1 81 ? 4.892 1.016 -9.641 1.00 96.75 81 GLY A N 1
ATOM 609 C CA . GLY A 1 81 ? 5.090 -0.087 -10.575 1.00 96.75 81 GLY A CA 1
ATOM 610 C C . GLY A 1 81 ? 4.588 0.240 -11.983 1.00 96.75 81 GLY A C 1
ATOM 611 O O . GLY A 1 81 ? 5.310 0.032 -12.958 1.00 96.75 81 GLY A O 1
ATOM 612 N N . ALA A 1 82 ? 3.393 0.821 -12.100 1.00 96.38 82 ALA A N 1
ATOM 613 C CA . ALA A 1 82 ? 2.819 1.240 -13.377 1.00 96.38 82 ALA A CA 1
ATOM 614 C C . ALA A 1 82 ? 3.665 2.328 -14.061 1.00 96.38 82 ALA A C 1
ATOM 616 O O . ALA A 1 82 ? 3.953 2.223 -15.255 1.00 96.38 82 ALA A O 1
ATOM 617 N N . ALA A 1 83 ? 4.126 3.330 -13.305 1.00 95.88 83 ALA A N 1
ATOM 618 C CA . ALA A 1 83 ? 5.019 4.370 -13.808 1.00 95.88 83 ALA A CA 1
ATOM 619 C C . ALA A 1 83 ? 6.363 3.787 -14.276 1.00 95.88 83 ALA A C 1
ATOM 621 O O . ALA A 1 83 ? 6.823 4.095 -15.376 1.00 95.88 83 ALA A O 1
ATOM 622 N N . GLY A 1 84 ? 6.964 2.891 -13.485 1.00 93.56 84 GLY A N 1
ATOM 623 C CA . GLY A 1 84 ? 8.203 2.199 -13.844 1.00 93.56 84 GLY A CA 1
ATOM 624 C C . GLY A 1 84 ? 8.068 1.378 -15.128 1.00 93.56 84 GLY A C 1
ATOM 625 O O . GLY A 1 84 ? 8.939 1.451 -16.000 1.00 93.56 84 GLY A O 1
ATOM 626 N N . TYR A 1 85 ? 6.953 0.656 -15.284 1.00 91.56 85 TYR A N 1
ATOM 627 C CA . TYR A 1 85 ? 6.637 -0.088 -16.505 1.00 91.56 85 TYR A CA 1
ATOM 628 C C . TYR A 1 85 ? 6.481 0.840 -17.716 1.00 91.56 85 TYR A C 1
ATOM 630 O O . TYR A 1 85 ? 7.095 0.608 -18.757 1.00 91.56 85 TYR A O 1
ATOM 638 N N . ALA A 1 86 ? 5.705 1.919 -17.583 1.00 92.56 86 ALA A N 1
ATOM 639 C CA . ALA A 1 86 ? 5.494 2.881 -18.661 1.00 92.56 86 ALA A CA 1
ATOM 640 C C . ALA A 1 86 ? 6.816 3.517 -19.119 1.00 92.56 86 ALA A C 1
ATOM 642 O O . ALA A 1 86 ? 7.099 3.547 -20.317 1.00 92.56 86 ALA A O 1
ATOM 643 N N . LEU A 1 87 ? 7.672 3.931 -18.178 1.00 90.50 87 LEU A N 1
ATOM 644 C CA . LEU A 1 87 ? 9.004 4.461 -18.477 1.00 90.50 87 LEU A CA 1
ATOM 645 C C . LEU A 1 87 ? 9.859 3.447 -19.245 1.00 90.50 87 LEU A C 1
ATOM 647 O O . LEU A 1 87 ? 10.495 3.811 -20.233 1.00 90.50 87 LEU A O 1
ATOM 651 N N . THR A 1 88 ? 9.835 2.165 -18.860 1.00 86.94 88 THR A N 1
ATOM 652 C CA . THR A 1 88 ? 10.592 1.134 -19.592 1.00 86.94 88 THR A CA 1
ATOM 653 C C . THR A 1 88 ? 10.112 0.970 -21.032 1.00 86.94 88 THR A C 1
ATOM 655 O O . THR A 1 88 ? 10.926 0.671 -21.902 1.00 86.94 88 THR A O 1
ATOM 658 N N . GLN A 1 89 ? 8.818 1.156 -21.302 1.00 87.00 89 GLN A N 1
ATOM 659 C CA . GLN A 1 89 ? 8.283 1.103 -22.664 1.00 87.00 89 GLN A CA 1
ATOM 660 C C . GLN A 1 89 ? 8.657 2.344 -23.478 1.00 87.00 89 GLN A C 1
ATOM 662 O O . GLN A 1 89 ? 9.003 2.211 -24.649 1.00 87.00 89 GLN A O 1
ATOM 667 N N . VAL A 1 90 ? 8.626 3.534 -22.870 1.00 89.19 90 VAL A N 1
ATOM 668 C CA . VAL A 1 90 ? 9.007 4.788 -23.540 1.00 89.19 90 VAL A CA 1
ATOM 669 C C . VAL A 1 90 ? 10.470 4.737 -23.984 1.00 89.19 90 VAL A C 1
ATOM 671 O O . VAL A 1 90 ? 10.738 4.907 -25.169 1.00 89.19 90 VAL A O 1
ATOM 674 N N . PHE A 1 91 ? 11.394 4.380 -23.086 1.00 83.25 91 PHE A N 1
ATOM 675 C CA . PHE A 1 91 ? 12.823 4.259 -23.415 1.00 83.25 91 PHE A CA 1
ATOM 676 C C . PHE A 1 91 ? 13.154 3.137 -24.409 1.00 83.25 91 PHE A C 1
ATOM 678 O O . PHE A 1 91 ? 14.253 3.112 -24.944 1.00 83.25 91 PHE A O 1
ATOM 685 N N . ARG A 1 92 ? 12.250 2.176 -24.637 1.00 77.56 92 ARG A N 1
ATOM 686 C CA . ARG A 1 92 ? 12.424 1.151 -25.683 1.00 77.56 92 ARG A CA 1
ATOM 687 C C . ARG A 1 92 ? 12.004 1.637 -27.070 1.00 77.56 92 ARG A C 1
ATOM 689 O O . ARG A 1 92 ? 12.350 0.980 -28.046 1.00 77.56 92 ARG A O 1
ATOM 696 N N . ARG A 1 93 ? 11.194 2.699 -27.154 1.00 70.19 93 ARG A N 1
ATOM 697 C CA . ARG A 1 93 ? 10.660 3.238 -28.417 1.00 70.19 93 ARG A CA 1
ATOM 698 C C . ARG A 1 93 ? 11.507 4.378 -28.988 1.00 70.19 93 ARG A C 1
ATOM 700 O O . ARG A 1 93 ? 11.429 4.605 -30.190 1.00 70.19 93 ARG A O 1
ATOM 707 N N . THR A 1 94 ? 12.249 5.087 -28.140 1.00 61.44 94 THR A N 1
ATOM 708 C CA . THR A 1 94 ? 13.268 6.090 -28.503 1.00 61.44 94 THR A CA 1
ATOM 709 C C . THR A 1 94 ? 14.620 5.437 -28.713 1.00 61.44 94 THR A C 1
ATOM 711 O O . THR A 1 94 ? 15.287 5.783 -29.706 1.00 61.44 94 THR A O 1
#

Secondary structure (DSSP, 8-state):
-HHHHHHHHHHHHHHHHHHHHHHHHHHHHHHHHHHHHHHHHHHHHHHIIIIII---HHHHHHHHHHHHHHHHHHHHHHHHHHHHHHHHHHHHH-

pLDDT: mean 91.83, std 9.44, range [61.44, 98.56]

Radius of gyration: 21.73 Å; chains: 1; bounding box: 65×21×46 Å